Protein AF-Q9T3C6-F1 (afdb_monomer)

InterPro domains:
  IPR000454 ATP synthase, F0 complex, subunit C [MF_01396] (1-60)
  IPR000454 ATP synthase, F0 complex, subunit C [PR00124] (18-33)
  IPR000454 ATP synthase, F0 complex, subunit C [PR00124] (35-60)
  IPR000454 ATP synthase, F0 complex, subunit C [PTHR10031] (3-62)
  IPR002379 V-ATPase proteolipid subunit C-like domain [PF00137] (5-59)
  IPR020537 ATP synthase, F0 complex, subunit C, DCCD-binding site [PS00605] (25-46)
  IPR035921 F/V-ATP synthase subunit C superfamily [SSF81333] (3-61)
  IPR038662 F1F0 ATP synthase subunit C superfamily [G3DSA:1.20.20.10] (1-62)

Secondary structure (DSSP, 8-state):
-HHHHHHHHHHHHHHHHHHHHHHHHH-GGGHHHHHHHHHHHHHHHHHHHHHHHHHHHHHHHH--

Solvent-accessible surface area (backbone atoms only — not comparable to full-atom values): 3364 Å² total; per-residue (Å²): 113,36,75,63,34,41,51,54,19,53,51,44,36,52,50,37,52,52,50,44,51,57,47,33,74,74,42,62,87,50,37,81,64,47,51,60,54,35,50,52,49,35,52,55,22,47,51,54,21,51,50,35,41,50,52,44,51,49,52,64,70,71,69,110

Nearest PDB structures (foldseek):
  7jg6-assembly1_8  TM=9.177E-01  e=1.598E-02  Mycolicibacterium smegmatis
  7njp-assembly1_R  TM=8.467E-01  e=9.022E-03  Mycolicibacterium smegmatis MC2 155
  7njv-assemb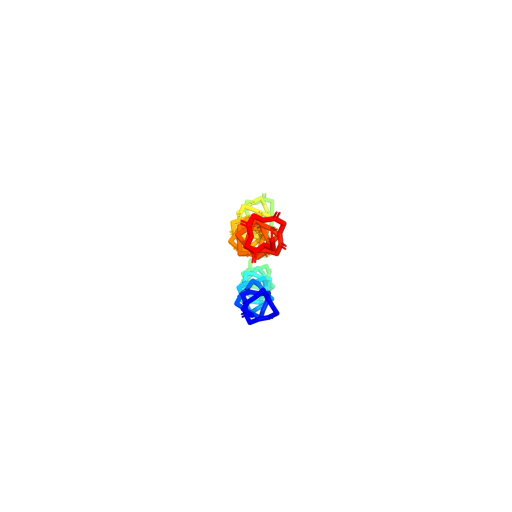ly1_N  TM=8.622E-01  e=1.092E-02  Mycolicibacterium smegmatis MC2 155
  7jg7-assembly1_8  TM=8.352E-01  e=1.092E-02  Mycolicibacterium smegmatis
  7njm-assembly1_Q  TM=8.653E-01  e=1.240E-02  Mycolicibacterium smegmatis MC2 155

Sequence (64 aa):
ISATGLIGAGIGIAIVFAALINGVSRNPSLRDTLFPMAILGFALSEATGLFCLMISFMLMFMGA

Radius of gyration: 15.62 Å; Cα contacts (8 Å, |Δi|>4): 42; chains: 1; bounding box: 31×18×47 Å

pLDDT: mean 87.51, std 8.66, range [50.06, 94.88]

Foldseek 3Di:
DLVVQVVQLVVQLVVLVVVLVVVCVVPVVCNVVSVVVSVVSNVVSVVSSVVSVVVVVCCVVVVD

Organism: Naumovozyma castellii (NCBI:txid27288)

Mean predicted aligned error: 5.21 Å

Structure (mmCIF, N/CA/C/O backbone):
data_AF-Q9T3C6-F1
#
_entry.id   AF-Q9T3C6-F1
#
loop_
_atom_site.group_PDB
_atom_site.id
_atom_site.type_symbol
_atom_site.label_atom_id
_atom_site.label_alt_id
_atom_site.label_comp_id
_atom_site.label_asym_id
_atom_site.label_entity_id
_atom_site.label_seq_id
_atom_site.pdbx_PDB_ins_code
_atom_site.Cartn_x
_atom_site.Cartn_y
_atom_site.Cartn_z
_atom_site.occupancy
_atom_site.B_iso_or_equiv
_atom_site.auth_seq_id
_atom_site.auth_comp_id
_atom_site.auth_asym_id
_atom_site.auth_atom_id
_atom_site.pdbx_PDB_model_num
ATOM 1 N N . ILE A 1 1 ? 8.034 -9.927 -18.243 1.00 61.91 1 ILE A N 1
ATOM 2 C CA . ILE A 1 1 ? 8.704 -9.616 -16.953 1.00 61.91 1 ILE A CA 1
ATOM 3 C C . ILE A 1 1 ? 7.921 -8.545 -16.182 1.00 61.91 1 ILE A C 1
ATOM 5 O O . ILE A 1 1 ? 7.637 -8.755 -15.012 1.00 61.91 1 ILE A O 1
ATOM 9 N N . SER A 1 2 ? 7.470 -7.460 -16.824 1.00 67.62 2 SER A N 1
ATOM 10 C CA . SER A 1 2 ? 6.564 -6.463 -16.215 1.00 67.62 2 SER A CA 1
ATOM 11 C C . SER A 1 2 ? 5.251 -7.040 -15.677 1.00 67.62 2 SER A C 1
ATOM 13 O O . SER A 1 2 ? 4.895 -6.790 -14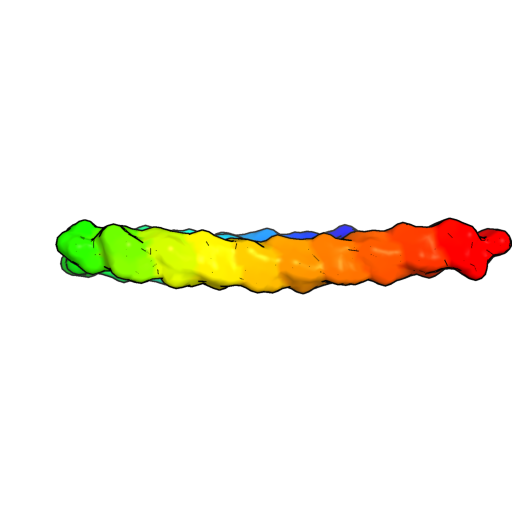.530 1.00 67.62 2 SER A O 1
ATOM 15 N N . ALA A 1 3 ? 4.547 -7.851 -16.477 1.00 71.12 3 ALA A N 1
ATOM 16 C CA . ALA A 1 3 ? 3.248 -8.415 -16.092 1.00 71.12 3 ALA A CA 1
ATOM 17 C C . ALA A 1 3 ? 3.315 -9.269 -14.813 1.00 71.12 3 ALA A C 1
ATOM 19 O O . ALA A 1 3 ? 2.387 -9.261 -14.016 1.00 71.12 3 ALA A O 1
ATOM 20 N N . THR A 1 4 ? 4.434 -9.960 -14.574 1.00 78.12 4 THR A N 1
ATOM 21 C CA . THR A 1 4 ? 4.644 -10.759 -13.359 1.00 78.12 4 THR A CA 1
ATOM 22 C C . THR A 1 4 ? 4.965 -9.903 -12.130 1.00 78.12 4 THR A C 1
ATOM 24 O O . THR A 1 4 ? 4.590 -10.281 -11.025 1.00 78.12 4 THR A O 1
ATOM 27 N N . GLY A 1 5 ? 5.600 -8.735 -12.295 1.00 78.50 5 GLY A N 1
ATOM 28 C CA . GLY A 1 5 ? 5.847 -7.794 -11.192 1.00 78.50 5 GLY A CA 1
ATOM 29 C C . GLY A 1 5 ? 4.573 -7.113 -10.683 1.00 78.50 5 GLY A C 1
ATOM 30 O O . GLY A 1 5 ? 4.412 -6.916 -9.480 1.00 78.50 5 GLY A O 1
ATOM 31 N N . LEU A 1 6 ? 3.623 -6.845 -11.584 1.00 84.56 6 LEU A N 1
ATOM 32 C CA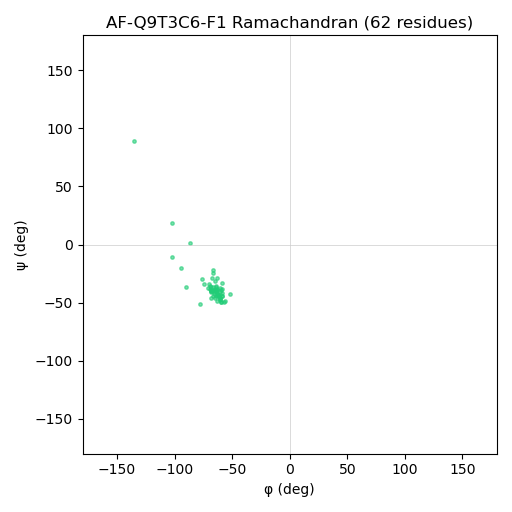 . LEU A 1 6 ? 2.294 -6.319 -11.242 1.00 84.56 6 LEU A CA 1
ATOM 33 C C . LEU A 1 6 ? 1.460 -7.302 -10.404 1.00 84.56 6 LEU A C 1
ATOM 35 O O . LEU A 1 6 ? 0.690 -6.872 -9.551 1.00 84.56 6 LEU A O 1
ATOM 39 N N . ILE A 1 7 ? 1.647 -8.614 -10.587 1.00 89.06 7 ILE A N 1
ATOM 40 C CA . ILE A 1 7 ? 0.982 -9.634 -9.757 1.00 89.06 7 ILE A CA 1
ATOM 41 C C . ILE A 1 7 ? 1.423 -9.498 -8.293 1.00 89.06 7 ILE A C 1
ATOM 43 O O . ILE A 1 7 ? 0.585 -9.531 -7.395 1.00 89.06 7 ILE A O 1
ATOM 47 N N . GLY A 1 8 ? 2.721 -9.292 -8.048 1.00 86.75 8 GLY A N 1
ATOM 48 C CA . GLY A 1 8 ? 3.254 -9.077 -6.699 1.00 86.75 8 GLY A CA 1
ATOM 49 C C . GLY A 1 8 ? 2.688 -7.820 -6.036 1.00 86.75 8 GLY A C 1
ATOM 50 O O . GLY A 1 8 ? 2.253 -7.883 -4.887 1.00 86.75 8 GLY A O 1
ATOM 51 N N . ALA A 1 9 ? 2.612 -6.713 -6.782 1.00 89.50 9 ALA A N 1
ATOM 52 C CA . ALA A 1 9 ? 1.996 -5.474 -6.306 1.00 89.50 9 ALA A CA 1
ATOM 53 C C . ALA A 1 9 ? 0.506 -5.669 -5.970 1.00 89.50 9 ALA A C 1
ATOM 55 O O . ALA A 1 9 ? 0.063 -5.265 -4.896 1.00 89.50 9 ALA A O 1
ATOM 56 N N . GLY A 1 10 ? -0.254 -6.360 -6.828 1.00 89.88 10 GLY A N 1
ATOM 57 C CA . GLY A 1 10 ? -1.671 -6.651 -6.589 1.00 89.88 10 GLY A CA 1
ATOM 58 C C . GLY A 1 10 ? -1.913 -7.516 -5.348 1.00 89.88 10 GLY A C 1
ATOM 59 O O . GLY A 1 10 ? -2.805 -7.219 -4.550 1.00 89.88 10 GLY A O 1
ATOM 60 N N . ILE A 1 11 ? -1.089 -8.548 -5.137 1.00 92.88 11 ILE A N 1
ATOM 61 C CA . ILE A 1 11 ? -1.151 -9.386 -3.928 1.00 92.88 11 ILE A CA 1
ATOM 62 C C . ILE A 1 11 ? -0.813 -8.555 -2.683 1.00 92.88 11 ILE A C 1
ATOM 64 O O . ILE A 1 11 ? -1.525 -8.639 -1.682 1.00 92.88 11 ILE A O 1
ATOM 68 N N . GLY A 1 12 ? 0.232 -7.725 -2.741 1.00 91.38 12 GLY A N 1
ATOM 69 C CA . GLY A 1 12 ? 0.618 -6.857 -1.627 1.00 91.38 12 GLY A CA 1
ATOM 70 C C . GLY A 1 12 ? -0.501 -5.894 -1.220 1.00 91.38 12 GLY A C 1
ATOM 71 O O . GLY A 1 12 ? -0.836 -5.803 -0.038 1.00 91.38 12 GLY A O 1
ATOM 72 N N . ILE A 1 13 ? -1.163 -5.265 -2.195 1.00 93.38 13 ILE A N 1
ATOM 73 C CA . ILE A 1 13 ? -2.319 -4.388 -1.960 1.00 93.38 13 ILE A CA 1
ATOM 74 C C . ILE A 1 13 ? -3.466 -5.159 -1.297 1.00 93.38 13 ILE A C 1
ATOM 76 O O . ILE A 1 13 ? -4.024 -4.693 -0.300 1.00 93.38 13 ILE A O 1
ATOM 80 N N . ALA A 1 14 ? -3.801 -6.348 -1.806 1.00 93.50 14 ALA A N 1
ATOM 81 C CA . ALA A 1 14 ? -4.871 -7.170 -1.246 1.00 93.50 14 ALA A CA 1
ATOM 82 C C . ALA A 1 14 ? -4.614 -7.520 0.230 1.00 93.50 14 ALA A C 1
ATOM 84 O O . ALA A 1 14 ? -5.527 -7.431 1.052 1.00 93.50 14 ALA A O 1
ATOM 85 N N . ILE A 1 15 ? -3.370 -7.853 0.587 1.00 94.88 15 ILE A N 1
ATOM 86 C CA . ILE A 1 15 ? -2.981 -8.171 1.969 1.00 94.88 15 ILE A CA 1
ATOM 87 C C . ILE A 1 15 ? -3.082 -6.933 2.870 1.00 94.88 15 ILE A C 1
ATOM 89 O O . ILE A 1 15 ? -3.630 -7.024 3.970 1.00 94.88 15 ILE A O 1
ATOM 93 N N . VAL A 1 16 ? -2.601 -5.773 2.409 1.00 94.19 16 VAL A N 1
ATOM 94 C CA . VAL A 1 16 ? -2.660 -4.513 3.173 1.00 94.19 16 VAL A CA 1
ATOM 95 C C . VAL A 1 16 ? -4.108 -4.128 3.481 1.00 94.19 16 VAL A C 1
ATOM 97 O O . VAL A 1 16 ? -4.445 -3.848 4.635 1.00 94.19 16 VAL A O 1
ATOM 100 N N . PHE A 1 17 ? -4.991 -4.175 2.482 1.00 92.75 17 PHE A N 1
ATOM 101 C CA . PHE A 1 17 ? -6.406 -3.871 2.690 1.00 92.75 17 PHE A CA 1
ATOM 102 C C . PHE A 1 17 ? -7.127 -4.943 3.518 1.00 92.75 17 PHE A C 1
ATOM 104 O O . PHE A 1 17 ? -7.962 -4.596 4.352 1.00 92.75 17 PHE A O 1
ATOM 111 N N . ALA A 1 18 ? -6.784 -6.227 3.377 1.00 94.06 18 ALA A N 1
ATOM 112 C CA . ALA A 1 18 ? -7.343 -7.285 4.222 1.00 94.06 18 ALA A CA 1
ATOM 113 C C . ALA A 1 18 ? -6.960 -7.114 5.705 1.00 94.06 18 ALA A C 1
ATOM 115 O O . ALA A 1 18 ? -7.791 -7.338 6.593 1.00 94.06 18 ALA A O 1
ATOM 116 N N . ALA A 1 19 ? -5.725 -6.687 5.985 1.00 92.19 19 ALA A N 1
ATOM 117 C CA . ALA A 1 19 ? -5.267 -6.370 7.336 1.00 92.19 19 ALA A CA 1
ATOM 118 C C . ALA A 1 19 ? -5.964 -5.119 7.898 1.00 92.19 19 ALA A C 1
ATOM 120 O O . ALA A 1 19 ? -6.375 -5.121 9.059 1.00 92.19 19 ALA A O 1
ATOM 121 N N . LEU A 1 20 ? -6.168 -4.088 7.069 1.00 92.12 20 LEU A N 1
ATOM 122 C CA . LEU A 1 20 ? -6.929 -2.893 7.440 1.00 92.12 20 LEU A CA 1
ATOM 123 C C . LEU A 1 20 ? -8.372 -3.246 7.823 1.00 92.12 20 LEU A C 1
ATOM 125 O O . LEU A 1 20 ? -8.834 -2.829 8.883 1.00 92.12 20 LEU A O 1
ATOM 129 N N . ILE A 1 21 ? -9.071 -4.033 6.997 1.00 92.50 21 ILE A N 1
ATOM 130 C CA . ILE A 1 21 ? -10.461 -4.435 7.260 1.00 92.50 21 ILE A CA 1
ATOM 131 C C . ILE A 1 21 ? -10.547 -5.230 8.568 1.00 92.50 21 ILE A C 1
ATOM 133 O O . ILE A 1 21 ? -11.384 -4.907 9.406 1.00 92.50 21 ILE A O 1
ATOM 137 N N . ASN A 1 22 ? -9.653 -6.202 8.784 1.00 94.00 22 ASN A N 1
ATOM 138 C CA . ASN A 1 22 ? -9.608 -6.980 10.029 1.00 94.00 22 ASN A CA 1
ATOM 139 C C . ASN A 1 22 ? -9.271 -6.130 11.267 1.00 94.00 22 ASN A C 1
ATOM 141 O O . ASN A 1 22 ? -9.779 -6.380 12.362 1.00 94.00 22 ASN A O 1
ATOM 145 N N . GLY A 1 23 ? -8.393 -5.137 11.121 1.00 90.81 23 GLY A N 1
ATOM 146 C CA . GLY A 1 23 ? -8.037 -4.225 12.206 1.00 90.81 23 GLY A CA 1
ATOM 147 C C . GLY A 1 23 ? -9.197 -3.305 12.585 1.00 90.81 23 GLY A C 1
ATOM 148 O O . GLY A 1 23 ? -9.538 -3.186 13.763 1.00 90.81 23 GLY A O 1
ATOM 149 N N . VAL A 1 24 ? -9.855 -2.716 11.583 1.00 91.25 24 VAL A N 1
ATOM 150 C CA . VAL A 1 24 ? -11.019 -1.837 11.770 1.00 91.25 24 VAL A CA 1
ATOM 151 C C . VAL A 1 24 ? -12.234 -2.616 12.276 1.00 91.25 24 VAL A C 1
ATOM 153 O O . VAL A 1 24 ? -12.968 -2.097 13.114 1.00 91.25 24 VAL A O 1
ATOM 156 N N . SER A 1 25 ? -12.440 -3.862 11.834 1.00 91.12 25 SER A N 1
ATOM 157 C CA . SER A 1 25 ? -13.553 -4.697 12.307 1.00 91.12 25 SER A CA 1
ATOM 158 C C . SER A 1 25 ? -13.415 -5.089 13.777 1.00 91.12 25 SER A C 1
ATOM 160 O O . SER A 1 25 ? -14.423 -5.303 14.445 1.00 91.12 25 SER A O 1
ATOM 162 N N . ARG A 1 26 ? -12.183 -5.192 14.291 1.00 92.31 26 ARG A N 1
ATOM 163 C CA . ARG A 1 26 ? -11.921 -5.435 15.716 1.00 92.31 26 ARG A CA 1
ATOM 164 C C . ARG A 1 26 ? -12.088 -4.163 16.540 1.00 92.31 26 ARG A C 1
ATOM 166 O O . ARG A 1 26 ? -12.824 -4.167 17.522 1.00 92.31 26 ARG A O 1
ATOM 173 N N . ASN A 1 27 ? -11.433 -3.080 16.123 1.00 89.19 27 ASN A N 1
ATOM 174 C CA . ASN A 1 27 ? -11.396 -1.823 16.865 1.00 89.19 27 ASN A CA 1
ATOM 175 C C . ASN A 1 27 ? -11.636 -0.637 15.912 1.00 89.19 27 ASN A C 1
ATOM 177 O O . ASN A 1 27 ? -10.675 -0.048 15.405 1.00 89.19 27 ASN A O 1
ATOM 181 N N . PRO A 1 28 ? -12.898 -0.227 15.690 1.00 85.81 28 PRO A N 1
ATOM 182 C CA . PRO A 1 28 ? -13.221 0.830 14.730 1.00 85.81 28 PRO A CA 1
ATOM 183 C C . PRO A 1 28 ? -12.691 2.213 15.139 1.00 85.81 28 PRO A C 1
ATOM 185 O O . PRO A 1 28 ? -12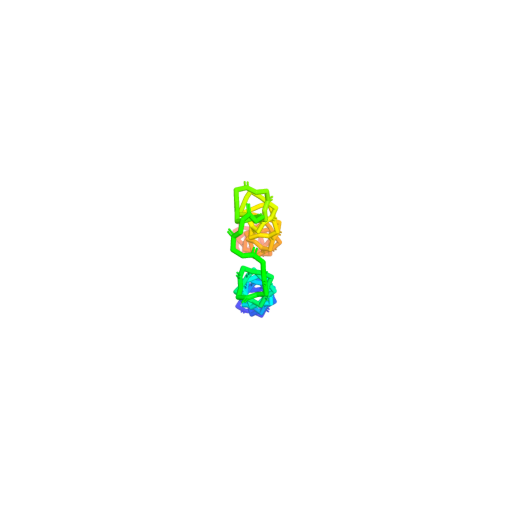.477 3.063 14.278 1.00 85.81 28 PRO A O 1
ATOM 188 N N . SER A 1 29 ? -12.417 2.436 16.428 1.00 91.06 29 SER A N 1
ATOM 189 C CA . SER A 1 29 ? -11.824 3.675 16.951 1.00 91.06 29 SER A CA 1
ATOM 190 C C . SER A 1 29 ? -10.386 3.916 16.484 1.00 91.06 29 SER A C 1
ATOM 192 O O . SER A 1 29 ? -9.951 5.061 16.425 1.00 91.06 29 SER A O 1
ATOM 194 N N . LEU A 1 30 ? -9.650 2.862 16.116 1.00 87.62 30 LEU A N 1
ATOM 195 C CA . LEU A 1 30 ? -8.269 2.969 15.631 1.00 87.62 30 LEU A CA 1
ATOM 196 C C . LEU A 1 30 ? -8.184 3.228 14.119 1.00 87.62 30 LEU A C 1
ATOM 198 O O . LEU A 1 30 ? -7.084 3.325 13.575 1.00 87.62 30 LEU A O 1
ATOM 202 N N . ARG A 1 31 ? -9.323 3.352 13.425 1.00 87.00 31 ARG A N 1
ATOM 203 C CA . ARG A 1 31 ? -9.388 3.584 11.975 1.00 87.00 31 ARG A CA 1
ATOM 204 C C . ARG A 1 31 ? -8.535 4.774 11.531 1.00 87.00 31 ARG A C 1
ATOM 206 O O . ARG A 1 31 ? -7.842 4.655 10.527 1.00 87.00 31 ARG A O 1
ATOM 213 N N . ASP A 1 32 ? -8.557 5.876 12.277 1.00 89.31 32 ASP A N 1
ATOM 214 C CA . ASP A 1 32 ? -7.796 7.091 11.951 1.00 89.31 32 ASP A CA 1
ATOM 215 C C . ASP A 1 32 ? -6.277 6.866 11.960 1.00 89.31 32 ASP A C 1
ATOM 217 O O . ASP A 1 32 ? -5.540 7.491 11.208 1.00 89.31 32 ASP A O 1
ATOM 221 N N . THR A 1 33 ? -5.797 5.919 12.767 1.00 89.44 33 THR A N 1
ATOM 222 C CA . THR A 1 33 ? -4.379 5.548 12.835 1.00 89.44 33 THR A CA 1
ATOM 223 C C . THR A 1 33 ? -4.021 4.435 11.848 1.00 89.44 33 THR A C 1
ATOM 225 O O . T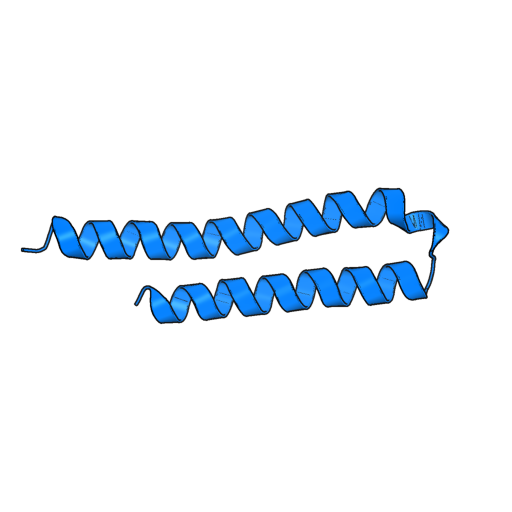HR A 1 33 ? -2.943 4.461 11.255 1.00 89.44 33 THR A O 1
ATOM 228 N N . LEU A 1 34 ? -4.916 3.465 11.633 1.00 89.62 34 LEU A N 1
ATOM 229 C CA . LEU A 1 34 ? -4.679 2.346 10.715 1.00 89.62 34 LEU A CA 1
ATOM 230 C C . LEU A 1 34 ? -4.775 2.755 9.239 1.00 89.62 34 LEU A C 1
ATOM 232 O O . LEU A 1 34 ? -4.057 2.200 8.410 1.00 89.62 34 LEU A O 1
ATOM 236 N N . PHE A 1 35 ? -5.646 3.705 8.890 1.00 90.44 35 PHE A N 1
ATOM 237 C CA . PHE A 1 35 ? -5.857 4.106 7.497 1.00 90.44 35 PHE A CA 1
ATOM 238 C C . PHE A 1 35 ? -4.610 4.751 6.855 1.00 90.44 35 PHE A C 1
ATOM 240 O O . PHE A 1 35 ? -4.220 4.307 5.775 1.00 90.44 35 PHE A O 1
ATOM 247 N N . PRO A 1 36 ? -3.895 5.695 7.505 1.00 93.81 36 PRO A N 1
ATOM 248 C CA . PRO A 1 36 ? -2.620 6.209 7.001 1.00 93.81 36 PRO A CA 1
ATOM 249 C C . PRO A 1 36 ? -1.553 5.120 6.842 1.00 93.81 36 PRO A C 1
ATOM 251 O O . PRO A 1 36 ? -0.823 5.119 5.853 1.00 93.81 36 PRO A O 1
ATOM 254 N N . MET A 1 37 ? -1.476 4.165 7.778 1.00 91.81 37 MET A N 1
ATOM 255 C CA . MET A 1 37 ? -0.536 3.040 7.674 1.00 91.81 37 MET A CA 1
ATOM 256 C C . MET A 1 37 ? -0.873 2.123 6.496 1.00 91.81 37 MET A C 1
ATOM 258 O O . MET A 1 37 ? 0.029 1.667 5.795 1.00 91.81 37 MET A O 1
ATOM 262 N N . ALA A 1 38 ? -2.159 1.879 6.239 1.00 92.44 38 ALA A N 1
ATOM 263 C CA . ALA A 1 38 ? -2.593 1.112 5.078 1.00 92.44 38 ALA A CA 1
ATOM 264 C C . ALA A 1 38 ? -2.276 1.837 3.763 1.00 92.44 38 ALA A C 1
ATOM 266 O O . ALA A 1 38 ? -1.816 1.200 2.821 1.00 92.44 38 ALA A O 1
ATOM 267 N N . ILE A 1 39 ? -2.435 3.162 3.702 1.00 93.75 39 ILE A N 1
ATOM 268 C CA . ILE A 1 39 ? -2.023 3.957 2.533 1.00 93.75 39 ILE A CA 1
ATOM 269 C C . ILE A 1 39 ? -0.504 3.902 2.332 1.00 93.75 39 ILE A C 1
ATOM 271 O O . ILE A 1 39 ? -0.050 3.765 1.198 1.00 93.75 39 ILE A O 1
ATOM 275 N N . LEU A 1 40 ? 0.288 3.944 3.409 1.00 94.00 40 LEU A N 1
ATOM 276 C CA . LEU A 1 40 ? 1.741 3.771 3.331 1.00 94.00 40 LEU A CA 1
ATOM 277 C C . LEU A 1 40 ? 2.107 2.393 2.748 1.00 94.00 40 LEU A C 1
ATOM 279 O O . LEU A 1 40 ? 2.931 2.304 1.840 1.00 94.00 40 LEU A O 1
ATOM 283 N N . GLY A 1 41 ? 1.463 1.324 3.231 1.00 92.25 41 GLY A N 1
ATOM 284 C CA . GLY A 1 41 ? 1.656 -0.037 2.718 1.00 92.25 41 GLY A CA 1
ATOM 285 C C . GLY A 1 41 ? 1.216 -0.197 1.259 1.00 92.25 41 GLY A C 1
ATOM 286 O O . GLY A 1 41 ? 1.920 -0.821 0.466 1.00 92.25 41 GLY A O 1
ATOM 287 N N . PHE A 1 42 ? 0.094 0.421 0.885 1.00 93.06 42 PHE A N 1
ATOM 288 C CA . PHE A 1 42 ? -0.389 0.491 -0.494 1.00 93.06 42 PHE A CA 1
ATOM 289 C C . PHE A 1 42 ? 0.625 1.191 -1.406 1.00 93.06 42 PHE A C 1
ATOM 291 O O . PHE A 1 42 ? 1.015 0.632 -2.428 1.00 93.06 42 PHE A O 1
ATOM 298 N N . ALA A 1 43 ? 1.114 2.367 -1.004 1.00 94.00 43 ALA A N 1
ATOM 299 C CA . ALA A 1 43 ? 2.094 3.130 -1.771 1.00 94.00 43 ALA A CA 1
ATOM 300 C C . ALA A 1 43 ? 3.406 2.353 -1.970 1.00 94.00 43 ALA A C 1
ATOM 302 O O . ALA A 1 43 ? 3.991 2.402 -3.050 1.00 94.00 43 ALA A O 1
ATOM 303 N N . LEU A 1 44 ? 3.851 1.592 -0.964 1.00 92.50 44 LEU A N 1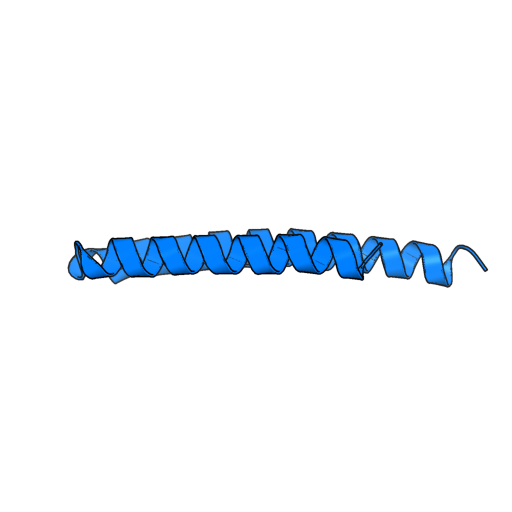
ATOM 304 C CA . LEU A 1 44 ? 5.053 0.759 -1.062 1.00 92.50 44 LEU A CA 1
ATOM 305 C C . LEU A 1 44 ? 4.874 -0.422 -2.040 1.00 92.50 44 LEU A C 1
ATOM 307 O O . LEU A 1 44 ? 5.781 -0.746 -2.815 1.00 92.50 44 LEU A O 1
ATOM 311 N N . SER A 1 45 ? 3.695 -1.051 -2.014 1.00 91.50 45 SER A N 1
ATOM 312 C CA . SER A 1 45 ? 3.321 -2.139 -2.929 1.00 91.50 45 SER A CA 1
ATOM 313 C C . SER A 1 45 ? 3.209 -1.651 -4.378 1.00 91.50 45 SER A C 1
ATOM 315 O O . SER A 1 45 ? 3.695 -2.298 -5.304 1.00 91.50 45 SER A O 1
ATOM 317 N N . GLU A 1 46 ? 2.640 -0.464 -4.58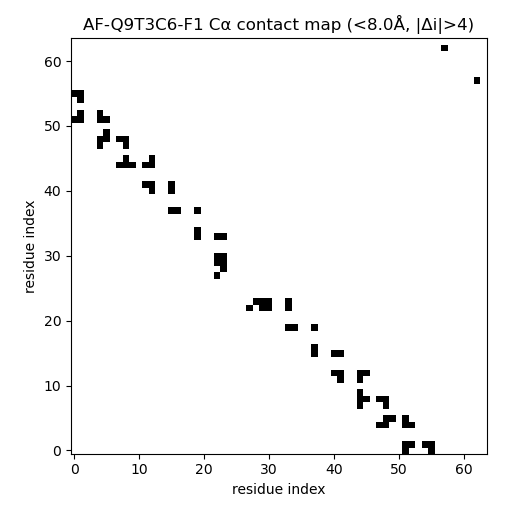5 1.00 90.31 46 GLU A N 1
ATOM 318 C CA . GLU A 1 46 ? 2.574 0.176 -5.903 1.00 90.31 46 GLU A CA 1
ATOM 319 C C . GLU A 1 46 ? 3.959 0.611 -6.403 1.00 90.31 46 GLU A C 1
ATOM 321 O O . GLU A 1 46 ? 4.292 0.395 -7.568 1.00 90.31 46 GLU A O 1
ATOM 326 N N . ALA A 1 47 ? 4.815 1.155 -5.530 1.00 92.56 47 ALA A N 1
ATOM 327 C CA . ALA A 1 47 ? 6.171 1.567 -5.898 1.00 92.56 47 ALA A CA 1
ATOM 328 C C . ALA A 1 47 ? 7.009 0.400 -6.448 1.00 92.56 47 ALA A C 1
ATOM 330 O O . ALA A 1 47 ? 7.753 0.572 -7.415 1.00 92.56 47 ALA A O 1
ATOM 331 N N . THR A 1 48 ? 6.860 -0.802 -5.885 1.00 90.12 48 THR A N 1
ATOM 332 C CA . THR A 1 48 ? 7.536 -2.011 -6.388 1.00 90.12 48 THR A CA 1
ATOM 333 C C . THR A 1 48 ? 6.982 -2.471 -7.741 1.00 90.12 48 THR A C 1
ATOM 335 O O . THR A 1 48 ? 7.762 -2.847 -8.622 1.00 90.12 48 THR A O 1
ATOM 338 N N . GLY A 1 49 ? 5.666 -2.368 -7.959 1.00 88.62 49 GLY A N 1
ATOM 339 C CA . GLY A 1 49 ? 5.043 -2.618 -9.265 1.00 88.62 49 GLY A CA 1
ATOM 340 C C . GLY A 1 49 ? 5.513 -1.638 -10.347 1.00 88.62 49 GLY A C 1
ATOM 341 O O . GLY A 1 49 ? 5.954 -2.058 -11.423 1.00 88.62 49 GLY A O 1
ATOM 342 N N . LEU A 1 50 ? 5.500 -0.337 -10.042 1.00 90.19 50 LEU A N 1
ATOM 343 C CA . LEU A 1 50 ? 5.967 0.723 -10.942 1.00 90.19 50 LEU A CA 1
ATOM 344 C C . LEU A 1 50 ? 7.464 0.615 -11.241 1.00 90.19 50 LEU A C 1
ATOM 346 O O . LEU A 1 50 ? 7.878 0.851 -12.375 1.00 90.19 50 LEU A O 1
ATOM 350 N N . PHE A 1 51 ? 8.277 0.195 -10.272 1.00 89.25 51 PHE A N 1
ATOM 351 C CA . PHE A 1 51 ? 9.702 -0.042 -10.490 1.00 89.25 51 PHE A CA 1
ATOM 352 C C . PHE A 1 51 ? 9.952 -1.175 -11.498 1.00 89.25 51 PHE A C 1
ATOM 354 O O . PHE A 1 51 ? 10.773 -1.038 -12.407 1.00 89.25 51 PHE A O 1
ATOM 361 N N . CYS A 1 52 ? 9.200 -2.277 -11.404 1.00 88.06 52 CYS A N 1
ATOM 362 C CA . CYS A 1 52 ? 9.282 -3.364 -12.384 1.00 88.06 52 CYS A CA 1
ATOM 363 C C . CYS A 1 52 ? 8.853 -2.900 -13.788 1.00 88.06 52 CYS A C 1
ATOM 365 O O . CYS A 1 52 ? 9.473 -3.266 -14.791 1.00 88.06 52 CYS A O 1
ATOM 367 N N . LEU A 1 53 ? 7.823 -2.055 -13.861 1.00 88.12 53 LEU A N 1
ATOM 368 C CA . LEU A 1 53 ? 7.343 -1.458 -15.106 1.00 88.12 53 LEU A CA 1
ATOM 369 C C . LEU A 1 53 ? 8.3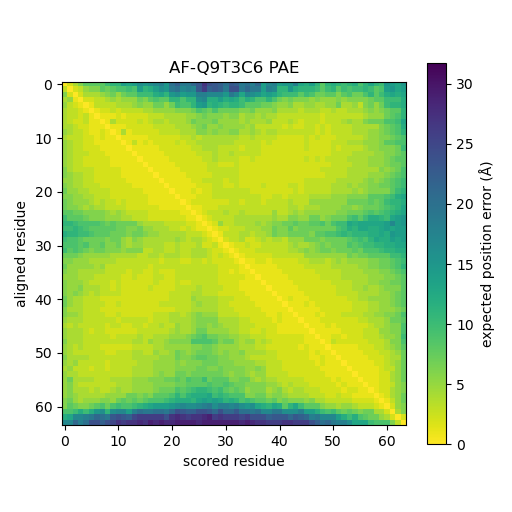93 -0.515 -15.720 1.00 88.12 53 LEU A C 1
ATOM 371 O O . LEU A 1 53 ? 8.669 -0.615 -16.916 1.00 88.12 53 LEU A O 1
ATOM 375 N N . MET A 1 54 ? 9.050 0.310 -14.899 1.00 90.88 54 MET A N 1
ATOM 376 C CA . MET A 1 54 ? 10.159 1.179 -15.307 1.00 90.88 54 MET A CA 1
ATOM 377 C C . MET A 1 54 ? 11.304 0.375 -15.937 1.00 90.88 54 MET A C 1
ATOM 379 O O . MET A 1 54 ? 11.739 0.696 -17.042 1.00 90.88 54 MET A O 1
ATOM 383 N N . ILE A 1 55 ? 11.757 -0.700 -15.280 1.00 88.81 55 ILE A N 1
ATOM 384 C CA . ILE A 1 55 ? 12.812 -1.576 -15.821 1.00 88.81 55 ILE A CA 1
ATOM 385 C C . ILE A 1 55 ? 12.365 -2.200 -17.144 1.00 88.81 55 ILE A C 1
ATOM 387 O O . ILE A 1 55 ? 13.146 -2.283 -18.090 1.00 88.81 55 ILE A O 1
ATOM 391 N N . SER A 1 56 ? 11.102 -2.617 -17.237 1.00 87.88 56 SER A N 1
ATOM 392 C CA . SER A 1 56 ? 10.580 -3.220 -18.459 1.00 87.88 56 SER A CA 1
ATOM 393 C C . SER A 1 56 ? 10.552 -2.238 -19.633 1.00 87.88 56 SER A C 1
ATOM 395 O O . SER A 1 56 ? 10.881 -2.645 -20.744 1.00 87.88 56 SER A O 1
ATOM 397 N N . PHE A 1 57 ? 10.208 -0.964 -19.409 1.00 86.12 57 PHE A N 1
ATOM 398 C CA . PHE A 1 57 ? 10.322 0.065 -20.447 1.00 86.12 57 PHE A CA 1
ATOM 399 C C . PHE A 1 57 ? 11.776 0.382 -20.793 1.00 86.12 57 PHE A C 1
ATOM 401 O O . PHE A 1 57 ? 12.090 0.522 -21.972 1.00 86.12 57 PHE A O 1
ATOM 408 N N . MET A 1 58 ? 12.673 0.429 -19.806 1.00 87.12 58 MET A N 1
ATOM 409 C CA . MET A 1 58 ? 14.101 0.639 -20.057 1.00 87.12 58 MET A CA 1
ATOM 410 C C . MET A 1 58 ? 14.677 -0.457 -20.965 1.00 87.12 58 MET A C 1
ATOM 412 O O . MET A 1 58 ? 15.372 -0.154 -21.928 1.00 87.12 58 MET A O 1
ATOM 416 N N . LEU A 1 59 ? 14.333 -1.723 -20.714 1.00 86.62 59 LEU A N 1
ATOM 417 C CA . LEU A 1 59 ? 14.754 -2.848 -21.554 1.00 86.62 59 LEU A CA 1
ATOM 418 C C . LEU A 1 59 ? 14.131 -2.804 -22.957 1.00 86.62 59 LEU A C 1
ATOM 420 O O . LEU A 1 59 ? 14.798 -3.159 -23.922 1.00 86.62 59 LEU A O 1
ATOM 424 N N . MET A 1 60 ? 12.878 -2.358 -23.080 1.00 83.06 60 MET A N 1
ATOM 425 C CA . MET A 1 60 ? 12.182 -2.285 -24.369 1.00 83.06 60 MET A CA 1
ATOM 426 C C . MET A 1 60 ? 12.733 -1.180 -25.282 1.00 83.06 60 MET A C 1
ATOM 428 O O . MET A 1 60 ? 12.806 -1.383 -26.488 1.00 83.06 60 MET A O 1
ATOM 432 N N . PHE A 1 61 ? 13.116 -0.026 -24.725 1.00 80.00 61 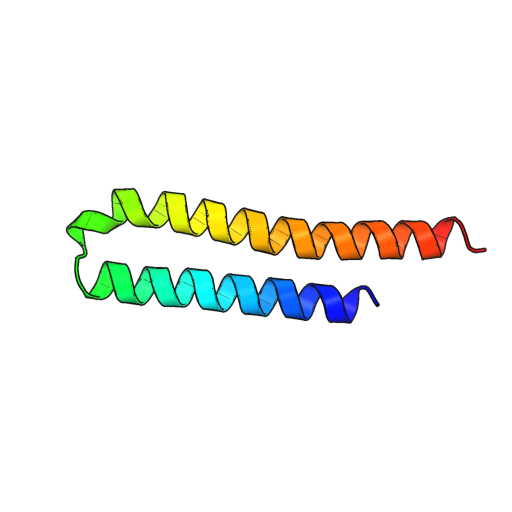PHE A N 1
ATOM 433 C CA . PHE A 1 61 ? 13.606 1.119 -25.505 1.00 80.00 61 PHE A CA 1
ATOM 434 C C . PHE A 1 61 ? 15.132 1.186 -25.642 1.00 80.00 61 PHE A C 1
ATOM 436 O O . PHE A 1 61 ? 15.614 1.853 -26.550 1.00 80.00 61 PHE A O 1
ATOM 443 N N . MET A 1 62 ? 15.895 0.523 -24.766 1.00 74.19 62 MET A N 1
ATOM 444 C CA . MET A 1 62 ? 17.366 0.513 -24.819 1.00 74.19 62 MET A CA 1
ATOM 445 C C . MET A 1 62 ? 17.945 -0.782 -25.417 1.00 74.19 62 MET A C 1
ATOM 447 O O . MET A 1 62 ? 19.139 -0.844 -25.688 1.00 74.19 62 MET A O 1
ATOM 451 N N . GLY A 1 63 ? 17.118 -1.817 -25.604 1.00 59.75 63 GLY A N 1
ATOM 452 C CA . GLY A 1 63 ? 17.505 -3.121 -26.156 1.00 59.75 63 GLY A CA 1
ATOM 453 C C . GLY A 1 63 ? 17.116 -3.359 -27.622 1.00 59.75 63 GLY A C 1
ATOM 454 O O . GLY A 1 63 ? 17.053 -4.523 -28.016 1.00 59.75 63 GLY A O 1
ATOM 455 N N . ALA A 1 64 ? 16.825 -2.305 -28.395 1.00 50.06 64 ALA A N 1
ATOM 456 C CA . ALA A 1 64 ? 16.527 -2.362 -29.831 1.00 50.06 64 ALA A CA 1
ATOM 457 C C . ALA A 1 64 ? 17.602 -1.636 -30.650 1.00 50.06 64 ALA A C 1
ATOM 459 O O . ALA A 1 64 ? 17.973 -0.510 -30.249 1.00 50.06 64 ALA A O 1
#